Protein AF-A0A561V7M5-F1 (afdb_monomer_lite)

Radius of gyration: 15.75 Å; chains: 1; bounding box: 35×40×37 Å

pLDDT: mean 76.69, std 16.63, range [29.75, 91.56]

Sequence (97 aa):
MTTLIDGEGLVKAAAARAGISRFVLVSVFPDAARGGELGEGFEHYMRVKKSADVHLSHTDLDWVFVRPRTLRDEPGDGSVSGPLASRSSTARCAATT

Foldseek 3Di:
DLCVCLAVVLVPPCCVVVVNQEEEDEAADPCLQVPHDCDPVNVVNNVRRVNSVVVVVPDNHQYWYDHDHDDDPDDDPPDDDDDDTDRPPDPDPPPDD

InterPro domains:
  IPR016040 NAD(P)-binding domain [PF13460] (13-79)
  IPR036291 NAD(P)-binding domain superfamily [SSF51735] (7-94)

Secondary structure (DSSP, 8-state):
-HIIIIIIHHHT-TTTTTT--EEEEE---TTTTTTS---HHHHHHHHHHHHHHHHHHTSSSEEEEE---S---SPP-S---SPPP------------

Organism: NCBI:txid1181886

Structure (mmCIF, N/CA/C/O backbone):
data_AF-A0A561V7M5-F1
#
_entry.id   AF-A0A561V7M5-F1
#
loop_
_atom_site.group_PDB
_atom_site.id
_atom_site.type_symbol
_atom_site.label_atom_id
_atom_site.label_alt_id
_atom_site.label_comp_id
_atom_site.label_asym_id
_atom_site.label_entity_id
_atom_site.label_seq_id
_atom_site.pdbx_PDB_ins_code
_atom_site.Cartn_x
_atom_site.Cartn_y
_atom_site.Cartn_z
_atom_site.occupancy
_atom_site.B_iso_or_equiv
_atom_site.auth_seq_id
_atom_site.auth_comp_id
_atom_site.auth_asym_id
_atom_site.auth_atom_id
_atom_site.pdbx_PDB_model_num
ATOM 1 N N . MET A 1 1 ? 18.659 1.001 1.866 1.00 74.50 1 MET A N 1
ATOM 2 C CA . MET A 1 1 ? 17.596 2.025 1.992 1.00 74.50 1 MET A CA 1
ATOM 3 C C . MET A 1 1 ? 16.204 1.399 2.044 1.00 74.50 1 MET A C 1
ATOM 5 O O . MET A 1 1 ? 15.516 1.609 3.032 1.00 74.50 1 MET A O 1
ATOM 9 N N . THR A 1 2 ? 15.830 0.560 1.070 1.00 83.06 2 THR A N 1
ATOM 10 C CA . THR A 1 2 ? 14.525 -0.131 1.005 1.00 83.06 2 THR A CA 1
ATOM 11 C C . THR A 1 2 ?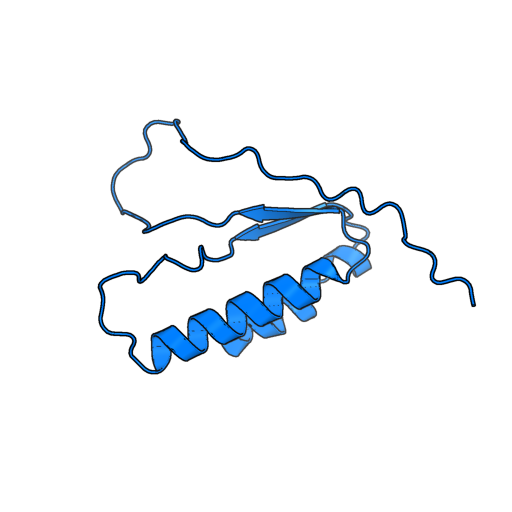 14.101 -0.833 2.297 1.00 83.06 2 THR A C 1
ATOM 13 O O . THR A 1 2 ? 12.990 -0.620 2.756 1.00 83.06 2 THR A O 1
ATOM 16 N N . THR A 1 3 ? 14.981 -1.596 2.954 1.00 88.44 3 THR A N 1
ATOM 17 C CA . THR A 1 3 ? 14.641 -2.276 4.222 1.00 88.44 3 THR A CA 1
ATOM 18 C C . THR A 1 3 ? 14.147 -1.313 5.300 1.00 88.44 3 THR A C 1
ATOM 20 O O . THR A 1 3 ? 13.157 -1.593 5.969 1.00 88.44 3 THR A O 1
ATOM 23 N N . LEU A 1 4 ? 14.828 -0.175 5.459 1.00 88.69 4 LEU A N 1
ATOM 24 C CA . LEU A 1 4 ? 14.534 0.783 6.522 1.00 88.69 4 LEU A CA 1
ATOM 25 C C . LEU A 1 4 ? 13.254 1.567 6.231 1.00 88.69 4 LEU A C 1
ATOM 27 O O . LEU A 1 4 ? 12.462 1.789 7.139 1.00 88.69 4 LEU A O 1
ATOM 31 N N . ILE A 1 5 ? 13.052 1.977 4.977 1.00 86.00 5 ILE A N 1
ATOM 32 C CA . ILE A 1 5 ? 11.925 2.834 4.595 1.00 86.00 5 ILE A CA 1
ATOM 33 C C . ILE A 1 5 ? 10.681 2.005 4.270 1.00 86.00 5 ILE A C 1
ATOM 35 O O . ILE A 1 5 ? 9.642 2.190 4.896 1.00 86.00 5 ILE A O 1
ATOM 39 N N . ASP A 1 6 ? 10.789 1.066 3.330 1.00 86.19 6 ASP A N 1
ATOM 40 C CA . ASP A 1 6 ? 9.649 0.292 2.830 1.00 86.19 6 ASP A CA 1
ATOM 41 C C . ASP A 1 6 ? 9.254 -0.862 3.758 1.00 86.19 6 ASP A C 1
ATOM 43 O O . ASP A 1 6 ? 8.100 -1.280 3.756 1.00 86.19 6 ASP A O 1
ATOM 47 N N . GLY A 1 7 ? 10.209 -1.386 4.534 1.00 85.62 7 GLY A N 1
ATOM 48 C CA . GLY A 1 7 ? 9.981 -2.461 5.498 1.00 85.62 7 GLY A CA 1
ATOM 49 C C . GLY A 1 7 ? 9.709 -1.923 6.899 1.00 85.62 7 GLY A C 1
ATOM 50 O O . GLY A 1 7 ? 8.566 -1.834 7.343 1.00 85.62 7 GLY A O 1
ATOM 51 N N . GLU A 1 8 ? 10.773 -1.564 7.616 1.00 86.75 8 GLU A N 1
ATOM 52 C CA . GLU A 1 8 ? 10.672 -1.158 9.021 1.00 86.75 8 GLU A CA 1
ATOM 53 C C . GLU A 1 8 ? 9.846 0.113 9.227 1.00 86.75 8 GLU A C 1
ATOM 55 O O . GLU A 1 8 ? 9.121 0.214 10.217 1.00 86.75 8 GLU A O 1
ATOM 60 N N . GLY A 1 9 ? 9.942 1.074 8.306 1.00 84.44 9 GLY A N 1
ATOM 61 C CA . GLY A 1 9 ? 9.173 2.314 8.347 1.00 84.44 9 GLY A CA 1
ATOM 62 C C . GLY A 1 9 ? 7.666 2.066 8.341 1.00 84.44 9 GLY A C 1
ATOM 63 O O . GLY A 1 9 ? 6.944 2.723 9.088 1.00 84.44 9 GLY A O 1
ATOM 64 N N . LEU A 1 10 ? 7.198 1.066 7.584 1.00 83.94 10 LEU A N 1
ATOM 65 C CA . LEU A 1 10 ? 5.794 0.658 7.588 1.00 83.94 10 LEU A CA 1
ATOM 66 C C . LEU A 1 10 ? 5.388 0.036 8.928 1.00 83.94 10 LEU A C 1
ATOM 68 O O . LEU A 1 10 ? 4.375 0.429 9.496 1.00 83.94 10 LEU A O 1
ATOM 72 N N . VAL A 1 11 ? 6.183 -0.899 9.455 1.00 78.19 11 VAL A N 1
ATOM 73 C CA . VAL A 1 11 ? 5.894 -1.568 10.742 1.00 78.19 11 VAL A CA 1
ATOM 74 C C . VAL A 1 11 ? 5.831 -0.556 11.889 1.00 78.19 11 VAL A C 1
ATOM 76 O O . VAL A 1 11 ? 5.042 -0.687 12.823 1.00 78.19 11 VAL A O 1
ATOM 79 N N . LYS A 1 12 ? 6.672 0.480 11.821 1.00 80.94 12 LYS A N 1
ATOM 80 C CA . LYS A 1 12 ? 6.741 1.558 12.814 1.00 80.94 12 LYS A CA 1
ATOM 81 C C . LYS A 1 12 ? 5.732 2.677 12.549 1.00 80.94 12 LYS A C 1
ATOM 83 O O . LYS A 1 12 ? 5.641 3.591 13.371 1.00 80.94 12 LYS A O 1
ATOM 88 N N . ALA A 1 13 ? 4.985 2.635 11.442 1.00 76.88 13 ALA A N 1
ATOM 89 C CA . ALA A 1 13 ? 4.028 3.674 11.104 1.00 76.88 13 ALA A CA 1
ATOM 90 C C . ALA A 1 13 ? 2.972 3.775 12.210 1.00 76.88 13 ALA A C 1
ATOM 92 O O . ALA A 1 13 ? 2.220 2.843 12.492 1.00 76.88 13 ALA A O 1
ATOM 93 N N . ALA A 1 14 ? 2.904 4.939 12.849 1.00 66.75 14 ALA A N 1
ATOM 94 C CA . ALA A 1 14 ? 2.072 5.150 14.024 1.00 66.75 14 ALA A CA 1
ATOM 95 C C . ALA A 1 14 ? 0.574 5.287 13.698 1.00 66.75 14 ALA A C 1
ATOM 97 O O . ALA A 1 14 ? -0.160 5.771 14.546 1.00 66.75 14 ALA A O 1
ATOM 98 N N . ALA A 1 15 ? 0.099 4.875 12.516 1.00 70.62 15 ALA A N 1
ATOM 99 C CA . ALA A 1 15 ? -1.289 5.070 12.091 1.00 70.62 15 ALA A CA 1
ATOM 100 C C . ALA A 1 15 ? -2.285 4.513 13.123 1.00 70.62 15 ALA A C 1
ATOM 102 O O . ALA A 1 15 ? -3.100 5.264 13.653 1.00 70.62 15 ALA A O 1
ATOM 103 N N . ALA A 1 16 ? -2.121 3.248 13.525 1.00 66.94 16 ALA A N 1
ATOM 104 C CA . ALA A 1 16 ? -2.953 2.640 14.563 1.00 66.94 16 ALA A CA 1
ATOM 105 C C . ALA A 1 16 ? -2.807 3.347 15.925 1.00 66.94 16 ALA A C 1
ATOM 107 O O . ALA A 1 16 ? -3.792 3.601 16.613 1.00 66.94 16 ALA A O 1
ATOM 108 N N . ARG A 1 17 ? -1.576 3.722 16.304 1.00 71.19 17 ARG A N 1
ATOM 109 C CA . ARG A 1 17 ? -1.287 4.420 17.572 1.00 71.19 17 ARG A CA 1
ATOM 110 C C . ARG A 1 17 ? -1.827 5.852 17.612 1.00 71.19 17 ARG A C 1
ATOM 112 O O . ARG A 1 17 ? -2.078 6.370 18.692 1.00 71.19 17 ARG A O 1
ATOM 119 N N . ALA A 1 18 ? -2.003 6.473 16.453 1.00 80.06 18 ALA A N 1
ATOM 120 C CA . ALA A 1 18 ? -2.538 7.816 16.279 1.00 80.06 18 ALA A CA 1
ATOM 121 C C . ALA A 1 18 ? -4.063 7.821 16.061 1.00 80.06 18 ALA A C 1
ATOM 123 O O . ALA A 1 18 ? -4.627 8.875 15.778 1.00 80.06 18 ALA A O 1
ATOM 124 N N . GLY A 1 19 ? -4.736 6.665 16.160 1.00 79.69 19 GLY A N 1
ATOM 125 C CA . GLY A 1 19 ? -6.178 6.546 15.917 1.00 79.69 19 GLY A CA 1
ATOM 126 C C . GLY A 1 19 ? -6.581 6.710 14.446 1.00 79.69 19 GLY A C 1
ATOM 127 O O . GLY A 1 19 ? -7.752 6.931 14.147 1.00 79.69 19 GLY A O 1
ATOM 128 N N . ILE A 1 20 ? -5.627 6.615 13.517 1.00 85.81 20 ILE A N 1
ATOM 129 C CA . ILE A 1 20 ? -5.877 6.673 12.077 1.00 85.81 20 ILE A CA 1
ATOM 130 C C . ILE A 1 20 ? -6.300 5.282 11.619 1.00 85.81 20 ILE A C 1
ATOM 132 O O . ILE A 1 20 ? -5.525 4.332 11.698 1.00 85.81 20 ILE A O 1
ATOM 136 N N . SER A 1 21 ? -7.523 5.169 11.106 1.00 82.31 21 SER A N 1
ATOM 137 C CA . SER A 1 21 ? -8.055 3.899 10.613 1.00 82.31 21 SER A CA 1
ATOM 138 C C . SER A 1 21 ? -7.620 3.587 9.185 1.00 82.31 21 SER A C 1
ATOM 140 O O . SER A 1 21 ? -7.383 2.428 8.872 1.00 82.31 21 SER A O 1
ATOM 142 N N . ARG A 1 22 ? -7.496 4.597 8.312 1.00 88.38 22 ARG A N 1
ATOM 143 C CA . ARG A 1 22 ? -7.225 4.387 6.884 1.00 88.38 22 ARG A CA 1
ATOM 144 C C . ARG A 1 22 ? -5.740 4.456 6.550 1.00 88.38 22 ARG A C 1
ATOM 146 O O . ARG A 1 22 ? -5.081 5.446 6.859 1.00 88.38 22 ARG A O 1
ATOM 153 N N . PHE A 1 23 ? -5.251 3.457 5.820 1.00 88.88 23 PHE A N 1
ATOM 154 C CA . PHE A 1 23 ? -3.864 3.387 5.366 1.00 88.88 23 PHE A CA 1
ATOM 155 C C . PHE A 1 23 ? -3.785 3.122 3.857 1.00 88.88 23 PHE A C 1
ATOM 157 O O . PHE A 1 23 ? -4.413 2.202 3.349 1.00 88.88 23 PHE A O 1
ATOM 164 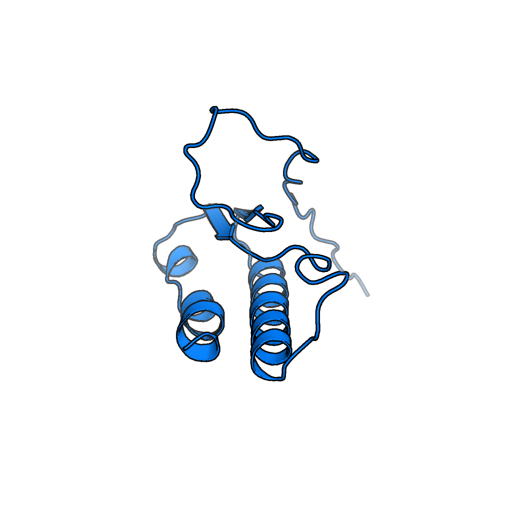N N . VAL A 1 24 ? -3.002 3.902 3.112 1.00 89.75 24 VAL A N 1
ATOM 165 C CA . VAL A 1 24 ? -2.766 3.646 1.681 1.00 89.75 24 VAL A CA 1
ATOM 166 C C . VAL A 1 24 ? -1.295 3.324 1.490 1.00 89.75 24 VAL A C 1
ATOM 168 O O . VAL A 1 24 ? -0.441 4.159 1.777 1.00 89.75 24 VAL A O 1
ATOM 171 N N . LEU A 1 25 ? -1.000 2.118 1.007 1.00 90.25 25 LEU A N 1
ATOM 172 C CA . LEU A 1 25 ? 0.364 1.686 0.730 1.00 90.25 25 LEU A CA 1
ATOM 173 C C . LEU A 1 25 ? 0.603 1.614 -0.778 1.00 90.25 25 LEU A C 1
ATOM 175 O O . LEU A 1 25 ? -0.068 0.864 -1.490 1.00 90.25 25 LEU A O 1
ATOM 179 N N . VAL A 1 26 ? 1.603 2.359 -1.251 1.00 89.75 26 VAL A N 1
ATOM 180 C CA . VA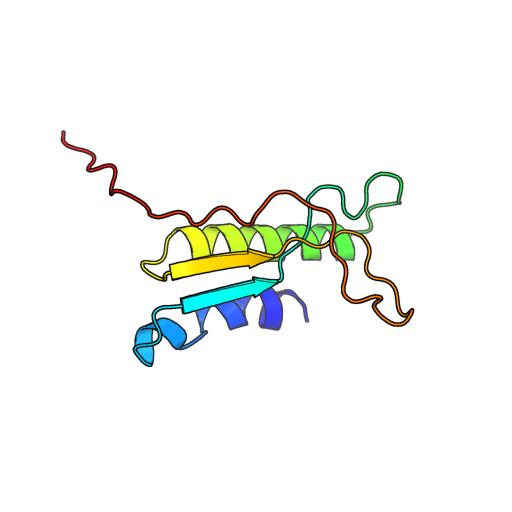L A 1 26 ? 2.128 2.215 -2.613 1.00 89.75 26 VAL A CA 1
ATOM 181 C C . VAL A 1 26 ? 3.113 1.045 -2.627 1.00 89.75 26 VAL A C 1
ATOM 183 O O . VAL A 1 26 ? 4.242 1.126 -2.128 1.00 89.75 26 VAL A O 1
ATOM 186 N N . SER A 1 27 ? 2.632 -0.066 -3.165 1.00 89.19 27 SER A N 1
ATOM 187 C CA . SER A 1 27 ? 3.351 -1.327 -3.291 1.00 89.19 27 SER A CA 1
ATOM 188 C C . SER A 1 27 ? 3.848 -1.512 -4.731 1.00 89.19 27 SER A C 1
ATOM 190 O O . SER A 1 27 ? 4.013 -0.542 -5.465 1.00 89.19 27 SER A O 1
ATOM 192 N N . VAL A 1 28 ? 4.134 -2.742 -5.141 1.00 85.06 28 VAL A N 1
ATOM 193 C CA . VAL A 1 28 ? 4.679 -3.077 -6.455 1.00 85.06 28 VAL A CA 1
ATOM 194 C C . VAL A 1 28 ? 3.864 -4.191 -7.100 1.00 85.06 28 VAL A C 1
ATOM 196 O O . VAL A 1 28 ? 3.420 -5.134 -6.442 1.00 85.06 28 VAL A O 1
ATOM 199 N N . PHE A 1 29 ? 3.633 -4.077 -8.406 1.00 81.31 29 PHE A N 1
ATOM 200 C CA . PHE A 1 29 ? 3.019 -5.152 -9.171 1.00 81.31 29 PHE A CA 1
ATOM 201 C C . PHE A 1 29 ? 4.038 -6.294 -9.376 1.00 81.31 29 PHE A C 1
ATOM 203 O O . PHE A 1 29 ? 5.162 -6.008 -9.782 1.00 81.31 29 PHE A O 1
ATOM 210 N N . PRO A 1 30 ? 3.693 -7.578 -9.137 1.00 68.31 30 PRO A N 1
ATOM 211 C CA . PRO A 1 30 ? 4.644 -8.696 -9.239 1.00 68.31 30 PRO A CA 1
ATOM 212 C C . PRO A 1 30 ? 5.370 -8.789 -10.588 1.00 68.31 30 PRO A C 1
ATOM 214 O O . PRO A 1 30 ? 6.518 -9.214 -10.644 1.00 68.31 30 PRO A O 1
ATOM 217 N N . ASP A 1 31 ? 4.718 -8.329 -11.658 1.00 67.69 31 ASP A N 1
ATOM 218 C CA . ASP A 1 31 ? 5.274 -8.304 -13.012 1.00 67.69 31 ASP A CA 1
ATOM 219 C C . ASP A 1 31 ? 6.007 -7.007 -13.372 1.00 67.69 31 ASP A C 1
ATOM 221 O O . ASP A 1 31 ? 6.294 -6.781 -14.545 1.00 67.69 31 ASP A O 1
ATOM 225 N N . ALA A 1 32 ? 6.308 -6.136 -12.405 1.00 63.69 32 ALA A N 1
ATOM 226 C CA . ALA A 1 32 ? 6.966 -4.854 -12.670 1.00 63.69 32 ALA A CA 1
ATOM 227 C C . ALA A 1 32 ? 8.336 -4.993 -13.366 1.00 63.69 32 ALA A C 1
ATOM 229 O O . ALA A 1 32 ? 8.787 -4.036 -13.984 1.00 63.69 32 ALA A O 1
ATOM 230 N N . ALA A 1 33 ? 8.967 -6.172 -13.312 1.00 60.28 33 ALA A N 1
ATOM 231 C CA . ALA A 1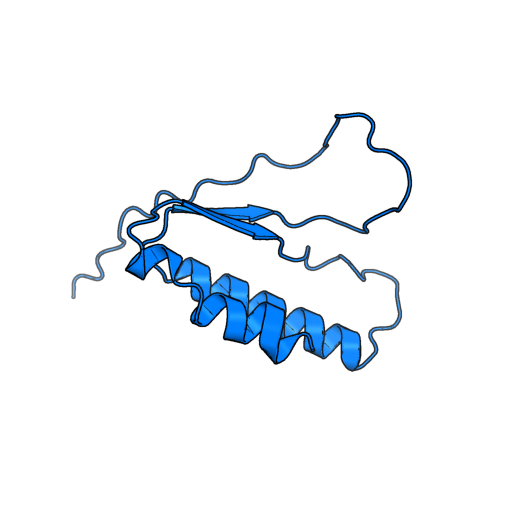 33 ? 10.215 -6.481 -14.017 1.00 60.28 33 ALA A CA 1
ATOM 232 C C . ALA A 1 33 ? 10.089 -7.618 -15.045 1.00 60.28 33 ALA A C 1
ATOM 234 O O . ALA A 1 33 ? 11.091 -8.222 -15.433 1.00 60.28 33 ALA A O 1
ATOM 235 N N . ARG A 1 34 ? 8.871 -7.954 -15.490 1.00 58.88 34 ARG A N 1
ATOM 236 C CA . ARG A 1 34 ? 8.676 -9.027 -16.471 1.00 58.88 34 ARG A CA 1
ATOM 237 C C . ARG A 1 34 ? 9.390 -8.645 -17.782 1.00 58.88 34 ARG A C 1
ATOM 239 O O . ARG A 1 34 ? 8.976 -7.704 -18.450 1.00 58.88 34 ARG A O 1
ATOM 246 N N . GLY A 1 35 ? 10.460 -9.370 -18.123 1.00 58.69 35 GLY A N 1
ATOM 247 C CA . GLY A 1 35 ? 11.285 -9.135 -19.319 1.00 58.69 35 GLY A CA 1
ATOM 248 C C . GLY A 1 35 ? 12.615 -8.395 -19.097 1.00 58.69 35 GLY A C 1
ATOM 249 O O . GLY A 1 35 ? 13.290 -8.114 -20.082 1.00 58.69 35 GLY A O 1
ATOM 250 N N . GLY A 1 36 ? 13.002 -8.088 -17.852 1.00 63.00 36 GLY A N 1
ATOM 251 C CA . GLY A 1 36 ? 14.311 -7.502 -17.512 1.00 63.00 36 GLY A CA 1
ATOM 252 C C . GLY A 1 36 ? 15.219 -8.455 -16.724 1.00 63.00 36 GLY A C 1
ATOM 253 O O . GLY A 1 36 ? 14.752 -9.465 -16.197 1.00 63.00 36 GLY A O 1
ATOM 254 N N . GLU A 1 37 ? 16.510 -8.127 -16.613 1.00 60.31 37 GLU A N 1
ATOM 255 C CA . GLU A 1 37 ? 17.420 -8.846 -15.711 1.00 60.31 37 GLU A CA 1
ATOM 256 C C . GLU A 1 37 ? 17.144 -8.474 -14.249 1.00 60.31 37 GLU A C 1
ATOM 258 O O . GLU A 1 37 ? 17.129 -7.300 -13.867 1.00 60.31 37 GLU A O 1
ATOM 263 N N . LEU A 1 38 ? 16.911 -9.488 -13.417 1.00 69.06 38 LEU A N 1
ATOM 264 C CA . LEU A 1 38 ? 16.624 -9.331 -11.995 1.00 69.06 38 LEU A CA 1
ATOM 265 C C . LEU A 1 38 ? 17.950 -9.325 -11.224 1.00 69.06 38 LEU A C 1
ATOM 267 O O . LEU A 1 38 ? 18.456 -10.369 -10.832 1.00 69.06 38 LEU A O 1
ATOM 271 N N . GLY A 1 39 ? 18.542 -8.146 -11.028 1.00 79.62 39 GLY A N 1
ATOM 272 C CA . GLY A 1 39 ? 19.705 -8.000 -10.146 1.00 79.62 39 GLY A CA 1
ATOM 273 C C . GLY A 1 39 ? 19.338 -8.173 -8.663 1.00 79.62 39 GLY A C 1
ATOM 274 O O . GLY A 1 39 ? 18.196 -7.930 -8.268 1.00 79.62 39 GLY A O 1
ATOM 275 N N . GLU A 1 40 ? 20.317 -8.500 -7.811 1.00 81.69 40 GLU A N 1
ATOM 276 C CA . GLU A 1 40 ? 20.112 -8.739 -6.364 1.00 81.69 40 GLU A CA 1
ATOM 277 C C . GLU A 1 40 ? 19.369 -7.595 -5.649 1.00 81.69 40 GLU A C 1
ATOM 279 O O . GLU A 1 40 ? 18.525 -7.823 -4.778 1.00 81.69 40 GLU A O 1
ATOM 284 N N . GLY A 1 41 ? 19.639 -6.344 -6.037 1.00 85.00 41 GLY A N 1
ATOM 285 C CA . GLY A 1 41 ? 18.957 -5.174 -5.482 1.00 85.00 41 GLY A CA 1
ATOM 286 C C . GLY A 1 41 ? 17.453 -5.160 -5.775 1.00 85.00 41 GLY A C 1
ATOM 287 O O . GLY A 1 41 ? 16.661 -4.777 -4.911 1.00 85.00 41 GLY A O 1
ATOM 288 N N . PHE A 1 42 ? 17.047 -5.625 -6.960 1.00 83.56 42 PHE A N 1
ATOM 289 C CA . PHE A 1 42 ? 15.641 -5.719 -7.344 1.00 83.56 42 PHE A CA 1
ATOM 290 C C . PHE A 1 42 ? 14.936 -6.854 -6.596 1.00 83.56 42 PHE A C 1
ATOM 292 O O . PHE A 1 42 ? 13.839 -6.662 -6.069 1.00 83.56 42 PHE A O 1
ATOM 299 N N . GLU A 1 43 ? 15.581 -8.013 -6.466 1.00 85.25 43 GLU A N 1
ATOM 300 C CA . GLU A 1 43 ? 15.041 -9.119 -5.671 1.00 85.25 43 GLU A CA 1
ATOM 301 C C . GLU A 1 43 ? 14.859 -8.729 -4.202 1.00 85.25 43 GLU A C 1
ATOM 303 O O . GLU A 1 43 ? 13.821 -9.010 -3.594 1.00 85.25 43 GLU A O 1
ATOM 308 N N . HIS A 1 44 ? 15.852 -8.041 -3.628 1.00 89.25 44 HIS A N 1
ATOM 309 C CA . HIS A 1 44 ? 15.762 -7.500 -2.276 1.00 89.25 44 HIS A CA 1
ATOM 310 C C . HIS A 1 44 ? 14.596 -6.522 -2.138 1.00 89.25 44 HIS A C 1
ATOM 312 O O . HIS A 1 44 ? 13.806 -6.629 -1.198 1.00 89.25 44 HIS A O 1
ATOM 318 N N . TYR A 1 45 ? 14.442 -5.618 -3.103 1.00 87.38 45 TYR A N 1
ATOM 319 C CA . TYR A 1 45 ? 13.332 -4.675 -3.136 1.00 87.38 45 TYR A CA 1
ATOM 320 C C . TYR A 1 45 ? 11.966 -5.374 -3.167 1.00 87.38 45 TYR A C 1
ATOM 322 O O . TYR A 1 45 ? 11.108 -5.086 -2.325 1.00 87.38 45 TYR A O 1
ATOM 330 N N . MET A 1 46 ? 11.786 -6.349 -4.061 1.00 87.88 46 MET A N 1
ATOM 331 C CA . MET A 1 46 ? 10.546 -7.122 -4.177 1.00 87.88 46 MET A CA 1
ATOM 332 C C . MET A 1 46 ? 10.232 -7.897 -2.897 1.00 87.88 46 MET A C 1
ATOM 334 O O . MET A 1 46 ? 9.084 -7.913 -2.446 1.00 87.88 46 MET A O 1
ATOM 338 N N . ARG A 1 47 ? 11.248 -8.511 -2.280 1.00 88.94 47 ARG A N 1
ATOM 339 C CA . ARG A 1 47 ? 11.105 -9.245 -1.019 1.00 88.94 47 ARG A CA 1
ATOM 340 C C . ARG A 1 47 ? 10.614 -8.331 0.100 1.00 88.94 47 ARG A C 1
ATOM 342 O O . ARG A 1 47 ? 9.653 -8.677 0.780 1.00 88.94 47 ARG A O 1
ATOM 349 N N . VAL A 1 48 ? 11.235 -7.163 0.267 1.00 90.94 48 VAL A N 1
ATOM 350 C CA . VAL A 1 48 ? 10.852 -6.203 1.313 1.00 90.94 48 VAL A CA 1
ATOM 351 C C . VAL A 1 48 ? 9.435 -5.677 1.083 1.00 90.94 48 VAL A C 1
ATOM 353 O O . VAL A 1 48 ? 8.628 -5.718 2.010 1.00 90.94 48 VAL A O 1
ATOM 356 N N . LYS A 1 49 ? 9.093 -5.257 -0.144 1.00 90.31 49 LYS A N 1
ATOM 357 C CA . LYS A 1 49 ? 7.739 -4.777 -0.481 1.00 90.31 49 LYS A CA 1
ATOM 358 C C . LYS A 1 49 ? 6.672 -5.854 -0.270 1.00 90.31 49 LYS A C 1
ATOM 360 O O . LYS A 1 49 ? 5.612 -5.567 0.275 1.00 90.31 49 LYS A O 1
ATOM 365 N N . LYS A 1 50 ? 6.962 -7.111 -0.622 1.00 89.38 50 LYS A N 1
ATOM 366 C CA . LYS A 1 50 ? 6.047 -8.232 -0.369 1.00 89.38 50 LYS A CA 1
ATOM 367 C C . LYS A 1 50 ? 5.846 -8.482 1.128 1.00 89.38 50 LYS A C 1
ATOM 369 O O . LYS A 1 50 ? 4.713 -8.684 1.555 1.00 89.38 50 LYS A O 1
ATOM 374 N N . SER A 1 51 ? 6.914 -8.457 1.924 1.00 89.94 51 SER A N 1
ATOM 375 C CA . SER A 1 51 ? 6.810 -8.608 3.382 1.00 89.94 51 SER A CA 1
ATOM 376 C C . SER A 1 51 ? 6.015 -7.468 4.024 1.00 89.94 51 SER A C 1
ATOM 378 O O . SER A 1 51 ? 5.235 -7.710 4.942 1.00 89.94 51 SER A O 1
ATOM 380 N N . ALA A 1 52 ? 6.171 -6.246 3.515 1.00 90.56 52 ALA A N 1
ATOM 381 C CA . ALA A 1 52 ? 5.408 -5.076 3.932 1.00 90.56 52 ALA A CA 1
ATOM 382 C C . ALA A 1 52 ? 3.902 -5.218 3.630 1.00 90.56 52 ALA A C 1
ATOM 384 O O . ALA A 1 52 ? 3.079 -4.995 4.519 1.00 90.56 52 ALA A O 1
ATOM 385 N N . ASP A 1 53 ? 3.538 -5.674 2.426 1.00 90.25 53 ASP A N 1
ATOM 386 C CA . ASP A 1 53 ? 2.145 -5.972 2.065 1.00 90.25 53 ASP A CA 1
ATOM 387 C C . ASP A 1 53 ? 1.525 -7.022 2.996 1.00 90.25 53 ASP A C 1
ATOM 389 O O . ASP A 1 53 ? 0.424 -6.828 3.512 1.00 90.25 53 ASP A O 1
ATOM 393 N N . VAL A 1 54 ? 2.243 -8.126 3.239 1.00 90.31 54 VAL A N 1
ATOM 394 C CA . VAL A 1 54 ? 1.785 -9.184 4.151 1.00 90.31 54 VAL A CA 1
ATOM 395 C C . VAL A 1 54 ? 1.569 -8.608 5.547 1.00 90.31 54 VAL A C 1
ATOM 397 O O . VAL A 1 54 ? 0.497 -8.797 6.116 1.00 90.31 54 VAL A O 1
ATOM 400 N N . HIS A 1 55 ? 2.532 -7.846 6.073 1.00 90.50 55 HIS A N 1
ATOM 401 C CA . HIS A 1 55 ? 2.410 -7.230 7.390 1.00 90.50 55 HIS A CA 1
ATOM 402 C C . HIS A 1 55 ? 1.162 -6.344 7.502 1.00 90.50 55 HIS A C 1
ATOM 404 O O . HIS A 1 55 ? 0.368 -6.545 8.418 1.00 90.50 55 HIS A O 1
ATOM 410 N N . LEU A 1 56 ? 0.945 -5.421 6.555 1.00 88.81 56 LEU A N 1
ATOM 411 C CA . LEU A 1 56 ? -0.217 -4.527 6.585 1.00 88.81 56 LEU A CA 1
ATOM 412 C C . LEU A 1 56 ? -1.540 -5.298 6.481 1.00 88.81 56 LEU A C 1
ATOM 414 O O . LEU A 1 56 ? -2.496 -4.958 7.178 1.00 88.81 56 LEU A O 1
ATOM 418 N N . SER A 1 57 ? -1.577 -6.369 5.679 1.00 88.44 57 SER A N 1
ATOM 419 C CA . SER A 1 57 ? -2.771 -7.210 5.521 1.00 88.44 57 SER A CA 1
ATOM 420 C C . SER A 1 57 ? -3.204 -7.934 6.802 1.00 88.44 57 SER A C 1
ATOM 422 O O . SER A 1 57 ? -4.367 -8.316 6.915 1.00 88.44 57 SER A O 1
ATOM 424 N N . HIS A 1 58 ? -2.296 -8.081 7.773 1.00 89.25 58 HIS A N 1
ATOM 425 C CA . HIS A 1 58 ? -2.560 -8.674 9.086 1.00 89.25 58 HIS A CA 1
ATOM 426 C C . HIS A 1 58 ? -2.917 -7.647 10.174 1.00 89.25 58 HIS A C 1
ATOM 428 O O . HIS A 1 58 ? -3.080 -8.027 11.332 1.00 89.25 58 HIS A O 1
ATOM 434 N N . THR A 1 59 ? -3.024 -6.361 9.836 1.00 86.75 59 THR A N 1
ATOM 435 C CA . THR A 1 59 ? -3.445 -5.315 10.782 1.00 86.75 59 THR A CA 1
ATOM 436 C C . THR A 1 59 ? -4.953 -5.074 10.722 1.00 86.75 59 THR A C 1
ATOM 438 O O . THR A 1 59 ? -5.593 -5.361 9.713 1.00 86.75 59 THR A O 1
ATOM 441 N N . ASP A 1 60 ? -5.504 -4.459 11.770 1.00 85.94 60 ASP A N 1
ATOM 442 C CA . ASP A 1 60 ? -6.909 -4.019 11.816 1.00 85.94 60 ASP A CA 1
ATOM 443 C C . ASP A 1 60 ? -7.156 -2.677 11.092 1.00 85.94 60 ASP A C 1
ATOM 445 O O . ASP A 1 60 ? -8.201 -2.049 11.265 1.00 85.94 60 ASP A O 1
ATOM 449 N N . LEU A 1 61 ? -6.187 -2.189 10.309 1.00 87.12 61 LEU A N 1
ATOM 450 C CA . LEU A 1 61 ? -6.329 -0.946 9.552 1.00 87.12 61 LEU A CA 1
ATOM 451 C C . LEU A 1 61 ? -7.226 -1.150 8.322 1.00 87.12 61 LEU A C 1
ATOM 453 O O . LEU A 1 61 ? -7.153 -2.166 7.636 1.00 87.12 61 LEU A O 1
ATOM 457 N N . ASP A 1 62 ? -7.993 -0.119 7.975 1.00 89.69 62 ASP A N 1
ATOM 458 C CA . ASP A 1 62 ? -8.673 0.007 6.685 1.00 89.69 62 ASP A CA 1
ATOM 459 C C . ASP A 1 62 ? -7.633 0.340 5.604 1.00 89.69 62 ASP A C 1
ATOM 461 O O . ASP A 1 62 ? -7.371 1.512 5.295 1.00 89.69 62 ASP A O 1
ATOM 465 N N . TRP A 1 63 ? -7.000 -0.683 5.033 1.00 90.25 63 TRP A N 1
ATOM 466 C CA . TRP A 1 63 ? -5.912 -0.492 4.080 1.00 90.25 63 TRP A CA 1
ATOM 467 C C . TRP A 1 63 ? -6.335 -0.550 2.605 1.00 90.25 63 TRP A C 1
ATOM 469 O O . TRP A 1 63 ? -7.324 -1.174 2.219 1.00 90.25 63 TRP A O 1
ATOM 479 N N . VAL A 1 64 ? -5.539 0.103 1.753 1.00 91.00 64 VAL A N 1
ATOM 480 C CA . VAL A 1 64 ? -5.590 -0.004 0.288 1.00 91.00 64 VAL A CA 1
ATOM 481 C C . VAL A 1 64 ? -4.172 -0.192 -0.250 1.00 91.00 64 VAL A C 1
ATOM 483 O O . VAL A 1 64 ? -3.293 0.624 0.031 1.00 91.00 64 VAL A O 1
ATOM 486 N N . PHE A 1 65 ? -3.960 -1.223 -1.075 1.00 89.00 65 PHE A N 1
ATOM 487 C CA . PHE A 1 65 ? -2.729 -1.378 -1.855 1.00 89.00 65 PHE A CA 1
ATOM 488 C C . PHE A 1 65 ? -2.873 -0.718 -3.225 1.00 89.00 65 PHE A C 1
ATOM 490 O O . PHE A 1 65 ? -3.741 -1.088 -4.017 1.00 89.00 65 PHE A O 1
ATOM 497 N N . VAL A 1 66 ? -1.972 0.209 -3.537 1.00 89.19 66 VAL A N 1
ATOM 498 C CA . VAL A 1 66 ? -1.794 0.750 -4.888 1.00 89.19 66 VAL A CA 1
ATOM 499 C C . VAL A 1 66 ? -0.558 0.089 -5.483 1.00 89.19 66 VAL A C 1
ATOM 501 O O . VAL A 1 66 ? 0.550 0.315 -5.007 1.00 89.19 66 VAL A O 1
ATOM 504 N N . ARG A 1 67 ? -0.739 -0.758 -6.499 1.00 88.38 67 ARG A N 1
ATOM 505 C CA . ARG A 1 67 ? 0.347 -1.502 -7.163 1.00 88.38 67 ARG A CA 1
ATOM 506 C C . ARG A 1 67 ? 0.538 -0.987 -8.591 1.00 88.38 67 ARG A C 1
ATOM 508 O O . ARG A 1 67 ? -0.044 -1.561 -9.515 1.00 88.38 67 ARG A O 1
ATOM 515 N N . PRO A 1 68 ? 1.290 0.108 -8.787 1.00 85.00 68 PRO A N 1
ATOM 516 C CA . PRO A 1 68 ? 1.571 0.621 -10.115 1.00 85.00 68 PRO A CA 1
ATOM 517 C C . PRO A 1 68 ? 2.392 -0.386 -10.929 1.00 85.00 68 PRO A C 1
ATOM 519 O O . PRO A 1 68 ? 3.123 -1.222 -10.388 1.00 85.00 68 PRO A O 1
ATOM 522 N N . ARG A 1 69 ? 2.270 -0.277 -12.255 1.00 82.06 69 ARG A N 1
ATOM 523 C CA . ARG A 1 69 ? 3.268 -0.824 -13.183 1.00 82.06 69 ARG A CA 1
ATOM 524 C C . ARG A 1 69 ? 4.462 0.136 -13.262 1.00 82.06 69 ARG A C 1
ATOM 526 O O . ARG A 1 69 ? 4.603 1.019 -12.421 1.00 8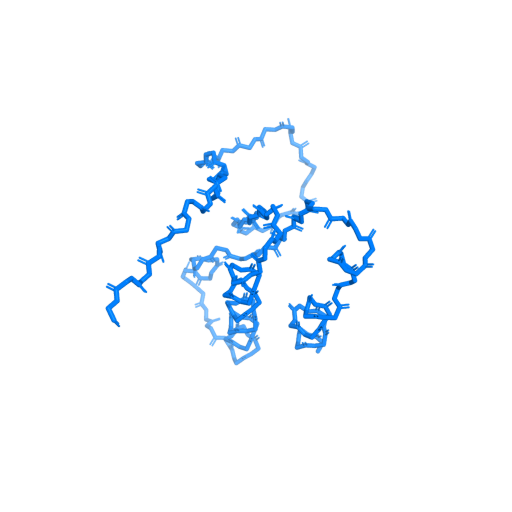2.06 69 ARG A O 1
ATOM 533 N N . THR A 1 70 ? 5.303 -0.037 -14.277 1.00 81.38 70 THR A N 1
ATOM 534 C CA . THR A 1 70 ? 6.422 0.850 -14.598 1.00 81.38 70 THR A CA 1
ATOM 535 C C . THR A 1 70 ? 6.009 2.316 -14.505 1.00 81.38 70 THR A C 1
ATOM 537 O O . THR A 1 70 ? 5.100 2.764 -15.208 1.00 81.38 70 THR A O 1
ATOM 540 N N . LEU A 1 71 ? 6.664 3.036 -13.596 1.00 84.12 71 LEU A N 1
ATOM 541 C CA . LEU A 1 71 ? 6.500 4.473 -13.444 1.00 84.12 71 LEU A CA 1
ATOM 542 C C . LEU A 1 71 ? 7.217 5.175 -14.591 1.00 84.12 71 LEU A C 1
ATOM 544 O O . LEU A 1 71 ? 8.242 4.696 -15.077 1.00 84.12 71 LEU A O 1
ATOM 548 N N . ARG A 1 72 ? 6.649 6.293 -15.022 1.00 83.81 72 ARG A N 1
ATOM 549 C CA . ARG A 1 72 ? 7.209 7.133 -16.071 1.00 83.81 72 ARG A CA 1
ATOM 550 C C . ARG A 1 72 ? 7.235 8.574 -15.581 1.00 83.81 72 ARG A C 1
ATOM 552 O O . ARG A 1 72 ? 6.400 8.941 -14.756 1.00 83.81 72 ARG A O 1
ATOM 559 N N . ASP A 1 73 ? 8.172 9.356 -16.099 1.00 90.31 73 ASP A N 1
ATOM 560 C CA . ASP A 1 73 ? 8.384 10.748 -15.686 1.00 90.31 73 ASP A CA 1
ATOM 561 C C . ASP A 1 73 ? 7.544 11.752 -16.495 1.00 90.31 73 ASP A C 1
ATOM 563 O O . ASP A 1 73 ? 7.596 12.956 -16.238 1.00 90.31 73 ASP A O 1
ATOM 567 N N . GLU A 1 74 ? 6.763 11.291 -17.481 1.00 91.19 74 GLU A N 1
ATOM 568 C CA . GLU A 1 74 ? 5.891 12.185 -18.242 1.00 91.19 74 GLU A CA 1
ATOM 569 C C . GLU A 1 74 ? 4.722 12.716 -17.388 1.00 91.19 74 GLU A C 1
ATOM 571 O O . GLU A 1 74 ? 4.270 12.047 -16.452 1.00 91.19 74 GLU A O 1
ATOM 576 N N . PRO A 1 75 ? 4.172 13.901 -17.721 1.00 91.56 75 PRO A N 1
ATOM 577 C CA . PRO A 1 75 ? 2.993 14.429 -17.046 1.00 91.56 75 PRO A CA 1
ATOM 578 C C . PRO A 1 75 ? 1.805 13.461 -17.100 1.00 91.56 75 PRO A C 1
ATOM 580 O O . PRO A 1 75 ? 1.510 12.869 -18.139 1.00 91.56 75 PRO A O 1
ATOM 583 N N . GLY A 1 76 ? 1.085 13.341 -15.984 1.00 86.31 76 GLY A N 1
ATOM 584 C CA . GLY A 1 76 ? -0.144 12.555 -15.922 1.00 86.31 76 GLY A CA 1
ATOM 585 C C . GLY A 1 76 ? -1.283 13.201 -16.714 1.00 86.31 76 GLY A C 1
ATOM 586 O O . GLY A 1 76 ? -1.464 14.415 -16.679 1.00 86.31 76 GLY A O 1
ATOM 587 N N . ASP A 1 77 ? -2.092 12.376 -17.375 1.00 89.25 77 ASP A N 1
ATOM 588 C CA . ASP A 1 77 ? -3.274 12.794 -18.145 1.00 89.25 77 ASP A CA 1
ATOM 589 C C . ASP A 1 77 ? -4.578 12.775 -17.319 1.00 89.25 77 ASP A C 1
ATOM 591 O O . ASP A 1 77 ? -5.665 13.016 -17.839 1.00 89.25 77 ASP A O 1
ATOM 595 N N . GLY A 1 78 ? -4.477 12.485 -16.017 1.00 88.50 78 GLY A N 1
ATOM 596 C CA . GLY A 1 78 ? -5.619 12.360 -15.107 1.00 88.50 78 GLY A CA 1
ATOM 597 C C . GLY A 1 78 ? -6.402 11.052 -15.254 1.00 88.50 78 GLY A C 1
ATOM 598 O O . GLY A 1 78 ?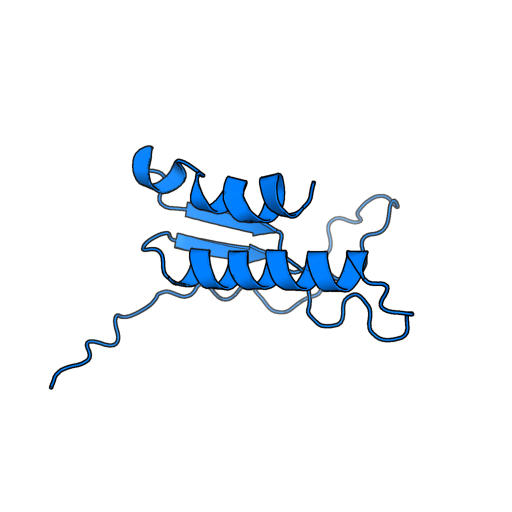 -7.407 10.869 -14.566 1.00 88.50 78 GLY A O 1
ATOM 599 N N . SER A 1 79 ? -5.949 10.130 -16.105 1.00 85.50 79 SER A N 1
ATOM 600 C CA . SER A 1 79 ? -6.594 8.846 -16.343 1.00 85.50 79 SER A CA 1
ATOM 601 C C . SER A 1 79 ? -5.752 7.688 -15.806 1.00 85.50 79 SER A C 1
ATOM 603 O O . SER A 1 79 ? -4.522 7.692 -15.828 1.00 85.50 79 SER A O 1
ATOM 605 N N . VAL A 1 80 ? -6.428 6.666 -15.283 1.00 81.12 80 VAL A N 1
ATOM 606 C CA . VAL A 1 80 ? -5.791 5.422 -14.847 1.00 81.12 80 VAL A CA 1
ATOM 607 C C . VAL A 1 80 ? -6.608 4.243 -15.350 1.00 81.12 80 VAL A C 1
ATOM 609 O O . VAL A 1 80 ? -7.833 4.238 -15.268 1.00 81.12 80 VAL A O 1
ATOM 612 N N . SER A 1 81 ? -5.924 3.230 -15.877 1.00 76.38 81 SER A N 1
ATOM 613 C CA . SER A 1 81 ? -6.542 1.978 -16.314 1.00 76.38 81 SER A CA 1
ATOM 614 C C . SER A 1 81 ? -6.071 0.840 -15.418 1.00 76.38 81 SER A C 1
ATOM 616 O O . SER A 1 81 ? -4.882 0.518 -15.383 1.00 76.38 81 SER A O 1
ATOM 618 N N . GLY A 1 82 ? -6.997 0.216 -14.696 1.00 70.44 82 GLY A N 1
ATOM 619 C CA . GLY A 1 82 ? -6.697 -0.911 -13.821 1.00 70.44 82 GLY A CA 1
ATOM 620 C C . GLY A 1 82 ? -7.936 -1.432 -13.094 1.00 70.44 82 GLY A C 1
ATOM 621 O O . GLY A 1 82 ? -8.964 -0.754 -13.073 1.00 70.44 82 GLY A O 1
ATOM 622 N N . PRO A 1 83 ? -7.862 -2.640 -12.510 1.00 62.75 83 PRO A N 1
ATOM 623 C CA . PRO A 1 83 ? -8.932 -3.144 -11.663 1.00 62.75 83 PRO A CA 1
ATOM 624 C C . PRO A 1 83 ? -9.135 -2.208 -10.465 1.00 62.75 83 PRO A C 1
ATOM 626 O O . PRO A 1 83 ? -8.169 -1.705 -9.887 1.00 62.75 83 PRO A O 1
ATOM 629 N N . LEU A 1 84 ? -10.400 -1.972 -10.106 1.00 56.16 84 LEU A N 1
ATOM 630 C CA . LEU A 1 84 ? -10.772 -1.165 -8.946 1.00 56.16 84 LEU A CA 1
ATOM 631 C C . LEU A 1 84 ? -10.076 -1.727 -7.696 1.00 56.16 84 LEU A C 1
ATOM 633 O O . LEU A 1 84 ? -10.089 -2.939 -7.480 1.00 56.16 84 LEU A O 1
ATOM 637 N N . ALA A 1 85 ? -9.475 -0.858 -6.880 1.00 58.09 85 ALA A N 1
ATOM 638 C CA . ALA A 1 85 ? -8.836 -1.265 -5.633 1.00 58.09 85 ALA A CA 1
ATOM 639 C C . ALA A 1 85 ? -9.829 -2.068 -4.774 1.00 58.09 85 ALA A C 1
ATOM 641 O O . ALA A 1 85 ? -10.865 -1.545 -4.357 1.00 58.09 85 ALA A O 1
ATOM 642 N N . SER A 1 86 ? -9.532 -3.346 -4.524 1.00 48.31 86 SER A N 1
ATOM 643 C CA . SER A 1 86 ? -10.370 -4.180 -3.669 1.00 48.31 86 SER A CA 1
ATOM 644 C C . SER A 1 86 ? -10.253 -3.675 -2.235 1.00 48.31 86 SER A C 1
ATOM 646 O O . SER A 1 86 ? -9.191 -3.790 -1.622 1.00 48.31 86 SER A O 1
ATOM 648 N N . ARG A 1 87 ? -11.338 -3.120 -1.690 1.00 46.31 87 ARG A N 1
ATOM 649 C CA . ARG A 1 87 ? -11.463 -2.931 -0.244 1.00 46.31 87 ARG A CA 1
ATOM 650 C C . ARG A 1 87 ? -11.630 -4.313 0.368 1.00 46.31 87 ARG A C 1
ATOM 652 O O . ARG A 1 87 ? -12.677 -4.932 0.196 1.00 46.31 87 ARG A O 1
ATOM 659 N N . SER A 1 88 ? -10.621 -4.813 1.064 1.00 45.88 88 SER A N 1
ATOM 660 C CA . SER A 1 88 ? -10.813 -5.952 1.954 1.00 45.88 88 SER A CA 1
ATOM 661 C C . SER A 1 88 ? -11.555 -5.460 3.195 1.00 45.88 88 SER A C 1
ATOM 663 O O . SER A 1 88 ? -10.943 -5.060 4.180 1.00 45.88 88 SER A O 1
ATOM 665 N N . SER A 1 89 ? -12.887 -5.471 3.163 1.00 42.88 89 SER A N 1
ATOM 666 C CA . SER A 1 89 ? -13.643 -5.576 4.409 1.00 42.88 89 SER A CA 1
ATOM 667 C C . SER A 1 89 ? -13.451 -7.007 4.898 1.00 42.88 89 SER A C 1
ATOM 669 O O . SER A 1 89 ? -14.168 -7.913 4.468 1.00 42.88 89 SER A O 1
ATOM 671 N N . THR A 1 90 ? -12.435 -7.259 5.716 1.00 45.38 90 THR A N 1
ATOM 672 C CA . THR A 1 90 ? -12.259 -8.594 6.283 1.00 45.38 90 THR A CA 1
ATOM 673 C C . THR A 1 90 ? -13.395 -8.832 7.278 1.00 45.38 90 THR A C 1
ATOM 675 O O . THR A 1 90 ? -13.330 -8.434 8.438 1.00 45.38 90 THR A O 1
ATOM 678 N N . ALA A 1 91 ? -14.460 -9.497 6.822 1.00 39.75 91 ALA A N 1
ATOM 679 C CA . ALA A 1 91 ? -15.277 -10.311 7.701 1.00 39.75 91 ALA A CA 1
ATOM 680 C C . ALA A 1 91 ? -14.334 -11.355 8.308 1.00 39.75 91 ALA A C 1
ATOM 682 O O . ALA A 1 91 ? -13.730 -12.153 7.592 1.00 39.75 91 ALA A O 1
ATOM 683 N N . ARG A 1 92 ? -14.141 -11.274 9.626 1.00 42.88 92 ARG A N 1
ATOM 684 C CA . ARG A 1 92 ? -13.320 -12.203 10.402 1.00 42.88 92 ARG A CA 1
ATOM 685 C C . ARG A 1 92 ? -13.714 -13.639 10.049 1.00 42.88 92 ARG A C 1
ATOM 687 O O . ARG A 1 92 ? -14.832 -14.051 10.348 1.00 42.88 92 ARG A O 1
ATOM 694 N N . CYS A 1 93 ? -12.797 -14.411 9.468 1.00 29.75 93 CYS A N 1
ATOM 695 C CA . CYS A 1 93 ? -12.900 -15.863 9.529 1.00 29.75 93 CYS A CA 1
ATOM 696 C C . CYS A 1 93 ? -12.533 -16.248 10.965 1.00 29.75 93 CYS A C 1
ATOM 698 O O . CYS A 1 93 ? -11.358 -16.370 11.304 1.00 29.75 93 CYS A O 1
ATOM 700 N N . ALA A 1 94 ? -13.536 -16.333 11.841 1.00 35.88 94 ALA A N 1
ATOM 701 C CA . ALA A 1 94 ? -13.360 -16.934 13.151 1.00 35.88 94 ALA A CA 1
ATOM 702 C C . ALA A 1 94 ? -13.021 -18.412 12.925 1.00 35.88 94 ALA A C 1
ATOM 704 O O . ALA A 1 94 ? -13.871 -19.189 12.495 1.00 35.88 94 ALA A O 1
ATOM 705 N N . ALA A 1 95 ? -11.769 -18.793 13.169 1.00 31.75 95 ALA A N 1
ATOM 706 C CA . ALA A 1 95 ? -11.428 -20.194 13.339 1.00 31.75 95 ALA A CA 1
ATOM 707 C C . ALA A 1 95 ? -12.019 -20.640 14.682 1.00 31.75 95 ALA A C 1
ATOM 709 O O . ALA A 1 95 ? -11.436 -20.427 15.742 1.00 31.75 95 ALA A O 1
ATOM 710 N N . THR A 1 96 ? -13.230 -21.186 14.633 1.00 32.91 96 THR A N 1
ATOM 711 C CA . THR A 1 96 ? -13.766 -22.042 15.687 1.00 32.91 96 THR A CA 1
ATOM 712 C C . THR A 1 96 ? -13.271 -23.454 15.411 1.00 32.91 96 THR A C 1
ATOM 714 O O . THR A 1 96 ? -13.704 -24.056 14.431 1.00 32.91 96 THR A O 1
ATOM 717 N N . THR A 1 97 ? -12.359 -23.959 16.241 1.00 39.50 97 THR A N 1
ATOM 718 C CA . THR A 1 97 ? -12.348 -25.309 16.848 1.00 39.50 97 THR A CA 1
ATOM 719 C C . THR A 1 97 ? -11.200 -25.357 17.845 1.00 39.50 97 THR A C 1
ATOM 721 O O . THR A 1 97 ? -10.066 -25.019 17.440 1.00 39.50 97 THR A O 1
#